Protein AF-0000000076832777 (afdb_homodimer)

Secondary structure (DSSP, 8-state):
-HHHHHHHHHHHHHHHHHHHHHHHHHHHHHHHHHH-HHHHHHHHHHHHHTTT--HHHHHHHHHHHHT-HHHHHHHHHHHHHHT-/-HHHHHHHHHHHHHHHHHHHHHHHHHHHHHHHHHH-HHHHHHHHHHHHHTTT--HHHHHHHHHHHHT-HHHHHHHHHHHHHHT-

Organism: Aegilops tauschii subsp. strangulata (NCBI:txid200361)

Foldseek 3Di:
DVVVVCCVVVVVVVVVVLVVVLVVVLVVLLVCCVVPVPVLLVVQVVVVVVVVDDCVRCVVVSVVCNVPVVSVSVVVSCVVSVVD/DVVVVCCVVVVVVVVVVLVVVLVVVLVVLLVCCVVPVVVLLVVQVVVVVVVVDDCVRCVVVSVVCNVPVVSVSVVVSCVVSVVD

InterPro domains:
  IPR008217 Ccc1 family [PF01988] (2-79)

Structure (mmCIF, N/CA/C/O backbone):
data_AF-0000000076832777-model_v1
#
loop_
_entity.id
_entity.type
_entity.pdbx_description
1 polymer 'Vacuolar iron transporter'
#
loop_
_atom_site.group_PDB
_atom_site.id
_atom_site.type_symbol
_atom_site.label_atom_id
_atom_site.label_alt_id
_atom_site.label_comp_id
_atom_site.label_asym_id
_atom_site.label_entity_id
_atom_site.label_seq_id
_atom_site.pdbx_PDB_ins_code
_atom_site.Cartn_x
_atom_site.Cartn_y
_atom_site.Cartn_z
_atom_site.occupancy
_atom_site.B_iso_or_equiv
_atom_site.auth_seq_id
_atom_site.auth_comp_id
_atom_site.auth_asym_id
_atom_site.auth_atom_id
_atom_site.pdbx_PDB_model_num
ATOM 1 N N . ALA A 1 1 ? -2.133 31.766 24.625 1 32.66 1 ALA A N 1
ATOM 2 C CA . ALA A 1 1 ? -3.51 31.281 24.562 1 32.66 1 ALA A CA 1
ATOM 3 C C . ALA A 1 1 ? -3.971 31.109 23.125 1 32.66 1 ALA A C 1
ATOM 5 O O . ALA A 1 1 ? -4.656 30.141 22.797 1 32.66 1 ALA A O 1
ATOM 6 N N . ALA A 1 2 ? -3.863 32.156 22.281 1 41.66 2 ALA A N 1
ATOM 7 C CA . ALA A 1 2 ? -4.301 32.25 20.891 1 41.66 2 ALA A CA 1
ATOM 8 C C . ALA A 1 2 ? -3.59 31.203 20.031 1 41.66 2 ALA A C 1
ATOM 10 O O . ALA A 1 2 ? -4.062 30.844 18.953 1 41.66 2 ALA A O 1
ATOM 11 N N . GLY A 1 3 ? -2.271 30.938 20.266 1 37.44 3 GLY A N 1
ATOM 12 C CA . GLY A 1 3 ? -1.382 30.078 19.5 1 37.44 3 GLY A CA 1
ATOM 13 C C . GLY A 1 3 ? -1.805 28.609 19.516 1 37.44 3 GLY A C 1
ATOM 14 O O . GLY A 1 3 ? -1.364 27.828 18.672 1 37.44 3 GLY A O 1
ATOM 15 N N . ALA A 1 4 ? -2.238 28.062 20.734 1 41.31 4 ALA A N 1
ATOM 16 C CA . ALA A 1 4 ? -2.658 26.688 20.984 1 41.31 4 ALA A CA 1
ATOM 17 C C . ALA A 1 4 ? -3.955 26.359 20.25 1 41.31 4 ALA A C 1
ATOM 19 O O . ALA A 1 4 ? -4.227 25.203 19.938 1 41.31 4 ALA A O 1
ATOM 20 N N . ILE A 1 5 ? -4.852 27.406 20.141 1 41.88 5 ILE A N 1
ATOM 21 C CA . ILE A 1 5 ? -6.148 27.156 19.531 1 41.88 5 ILE A CA 1
ATOM 22 C C . ILE A 1 5 ? -5.961 26.828 18.047 1 41.88 5 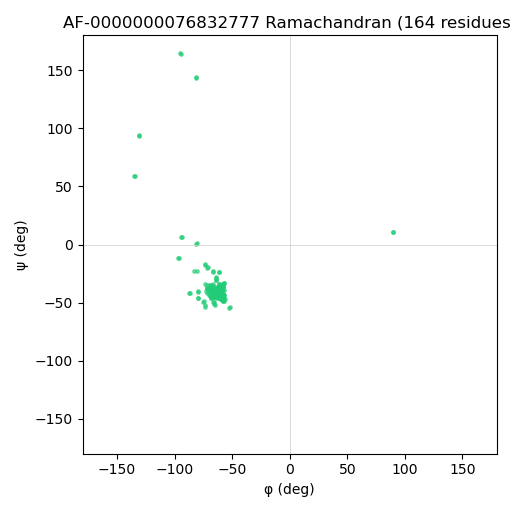ILE A C 1
ATOM 24 O O . ILE A 1 5 ? -6.641 25.953 17.5 1 41.88 5 ILE A O 1
ATOM 28 N N . SER A 1 6 ? -5.051 27.688 17.359 1 44.59 6 SER A N 1
ATOM 29 C CA . SER A 1 6 ? -4.848 27.594 15.922 1 44.59 6 SER A CA 1
ATOM 30 C C . SER A 1 6 ? -4.363 26.219 15.516 1 44.59 6 SER A C 1
ATOM 32 O O . SER A 1 6 ? -4.742 25.703 14.461 1 44.59 6 SER A O 1
ATOM 34 N N . MET A 1 7 ? -3.486 25.688 16.469 1 46.53 7 MET A N 1
ATOM 35 C CA . MET A 1 7 ? -3.018 24.344 16.125 1 46.53 7 MET A CA 1
ATOM 36 C C . MET A 1 7 ? -4.129 23.312 16.297 1 46.53 7 MET A C 1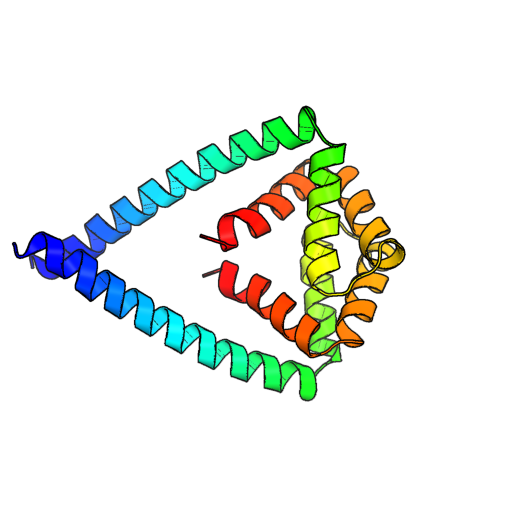
ATOM 38 O O . MET A 1 7 ? -4.281 22.406 15.469 1 46.53 7 MET A O 1
ATOM 42 N N . GLY A 1 8 ? -4.938 23.625 17.344 1 46.84 8 GLY A N 1
ATOM 43 C CA . GLY A 1 8 ? -6 22.672 17.625 1 46.84 8 GLY A CA 1
ATOM 44 C C . GLY A 1 8 ? -7.133 22.719 16.625 1 46.84 8 GLY A C 1
ATOM 45 O O . GLY A 1 8 ? -7.555 21.688 16.094 1 46.84 8 GLY A O 1
ATOM 46 N N . LEU A 1 9 ? -7.676 24.156 16.438 1 51.06 9 LEU A N 1
ATOM 47 C CA . LEU A 1 9 ? -8.766 24.281 15.484 1 51.06 9 LEU A CA 1
ATOM 48 C C . LEU A 1 9 ? -8.305 23.938 14.07 1 51.06 9 LEU A C 1
ATOM 50 O O . LEU A 1 9 ? -9.047 23.328 13.297 1 51.06 9 LEU A O 1
ATOM 54 N N . GLY A 1 10 ? -7.117 24.375 13.672 1 52.97 10 GLY A N 1
ATOM 55 C CA . GLY A 1 10 ? -6.555 24.016 12.383 1 52.97 10 GLY A CA 1
ATOM 56 C C . GLY A 1 10 ? -6.344 22.516 12.219 1 52.97 10 GLY A C 1
ATOM 57 O O . GLY A 1 10 ? -6.637 21.953 11.164 1 52.97 10 GLY A O 1
ATOM 58 N N . GLY A 1 11 ? -5.84 21.984 13.32 1 57.88 11 GLY A N 1
ATOM 59 C CA . GLY A 1 11 ? -5.707 20.531 13.328 1 57.88 11 GLY A CA 1
ATOM 60 C C . GLY A 1 11 ? -7.039 19.812 13.203 1 57.88 11 GLY A C 1
ATOM 61 O O . GLY A 1 11 ? -7.164 18.859 12.43 1 57.88 11 GLY A O 1
ATOM 62 N N . TYR A 1 12 ? -7.969 20.453 13.992 1 58.5 12 TYR A N 1
ATOM 63 C CA . TYR A 1 12 ? -9.305 19.859 13.953 1 58.5 12 TYR A CA 1
ATOM 64 C C . TYR A 1 12 ? -9.922 20 12.562 1 58.5 12 TYR A C 1
ATOM 66 O O . TYR A 1 12 ? -10.477 19.047 12.023 1 58.5 12 TYR A O 1
ATOM 74 N N . LEU A 1 13 ? -9.906 21.297 12 1 61.94 13 LEU A N 1
ATOM 75 C CA . LEU A 1 13 ? -10.453 21.531 10.664 1 61.94 13 LEU A CA 1
ATOM 76 C C . LEU A 1 13 ? -9.742 20.672 9.633 1 61.94 13 LEU A C 1
ATOM 78 O O . LEU A 1 13 ? -10.383 20.125 8.719 1 61.94 13 LEU A O 1
ATOM 82 N N . ALA A 1 14 ? -8.414 20.641 9.812 1 62.56 14 ALA A N 1
ATOM 83 C CA . ALA A 1 14 ? -7.641 19.781 8.922 1 62.56 14 ALA A CA 1
ATOM 84 C C . ALA A 1 14 ? -8.047 18.312 9.078 1 62.56 14 ALA A C 1
ATOM 86 O O . ALA A 1 14 ? -8.203 17.594 8.086 1 62.56 14 ALA A O 1
ATOM 87 N N . ALA A 1 15 ? -8.367 18 10.359 1 68.19 15 ALA A N 1
ATOM 88 C CA . ALA A 1 15 ? -8.805 16.641 10.617 1 68.19 15 ALA A CA 1
ATOM 89 C C . ALA A 1 15 ? -10.203 16.391 10.039 1 68.19 15 ALA A C 1
ATOM 91 O O . ALA A 1 15 ? -10.469 15.32 9.484 1 68.19 15 ALA A O 1
ATOM 92 N N . GLN A 1 16 ? -11.102 17.359 10.109 1 72 16 GLN A N 1
ATOM 93 C CA . GLN A 1 16 ? -12.445 17.219 9.555 1 72 16 GLN A CA 1
ATOM 94 C C . GLN A 1 16 ? -12.406 17.172 8.031 1 72 16 GLN A C 1
ATOM 96 O O . GLN A 1 16 ? -13.117 16.375 7.41 1 72 16 GLN A O 1
ATOM 101 N N . SER A 1 17 ? -11.656 18.078 7.484 1 76.56 17 SER A N 1
ATOM 102 C CA . SER A 1 17 ? -11.523 18.094 6.031 1 76.56 17 SER A CA 1
ATOM 103 C C . SER A 1 17 ? -10.953 16.781 5.512 1 76.56 17 SER A C 1
ATOM 105 O O . SER A 1 17 ? -11.414 16.25 4.5 1 76.56 17 SER A O 1
ATOM 107 N N . GLU A 1 18 ? -10.023 16.312 6.309 1 75.56 18 GLU A N 1
ATOM 108 C CA . GLU A 1 18 ? -9.422 15.031 5.93 1 75.56 18 GLU A CA 1
ATOM 109 C C . GLU A 1 18 ? -10.43 13.891 6.035 1 75.56 18 GLU A C 1
ATOM 111 O O . GLU A 1 18 ? -10.477 13.016 5.164 1 75.56 18 GLU A O 1
ATOM 116 N N . ALA A 1 19 ? -11.242 13.969 7.043 1 80.5 19 ALA A N 1
ATOM 117 C CA . ALA A 1 19 ? -12.258 12.945 7.242 1 80.5 19 ALA A CA 1
ATOM 118 C C . ALA A 1 19 ? -13.312 13 6.141 1 80.5 19 ALA A C 1
ATOM 120 O O . ALA A 1 19 ? -13.742 11.961 5.629 1 80.5 19 ALA A O 1
ATOM 121 N N . ASP A 1 20 ? -13.727 14.258 5.801 1 83.19 20 ASP A N 1
ATOM 122 C CA . ASP A 1 20 ? -14.711 14.414 4.734 1 83.19 20 ASP A CA 1
ATOM 123 C C . ASP A 1 20 ? -14.156 13.93 3.396 1 83.19 20 ASP A C 1
ATOM 125 O O . ASP A 1 20 ? -14.867 13.273 2.631 1 83.19 20 ASP A O 1
ATOM 129 N N . HIS A 1 21 ? -12.961 14.336 3.17 1 83.56 21 HIS A N 1
ATOM 130 C CA . HIS A 1 21 ? -12.305 13.891 1.945 1 83.56 21 HIS A CA 1
ATOM 131 C C . HIS A 1 21 ? -12.211 12.367 1.901 1 83.56 21 HIS A C 1
ATOM 133 O O . HIS A 1 21 ? -12.453 11.758 0.859 1 83.56 21 HIS A O 1
ATOM 139 N N . TYR A 1 22 ? -11.836 11.742 3.047 1 84 22 TYR A N 1
ATOM 140 C CA . TYR A 1 22 ? -11.711 10.297 3.135 1 84 22 TYR A CA 1
ATOM 141 C C . TYR A 1 22 ? -13.039 9.617 2.828 1 84 22 TYR A C 1
ATOM 143 O O . TYR A 1 22 ? -13.094 8.672 2.035 1 84 22 TYR A O 1
ATOM 151 N N . LYS A 1 23 ? -14.141 10.156 3.297 1 90.62 23 LYS A N 1
ATOM 152 C CA . LYS A 1 23 ? -15.469 9.586 3.09 1 90.62 23 LYS A CA 1
ATOM 153 C C . LYS A 1 23 ? -15.898 9.711 1.634 1 90.62 23 LYS A C 1
ATOM 155 O O . LYS A 1 23 ? -16.484 8.789 1.069 1 90.62 23 LYS A O 1
ATOM 160 N N . ARG A 1 24 ? -15.672 10.828 1.074 1 91 24 ARG A N 1
ATOM 161 C CA . ARG A 1 24 ? -16.031 11.039 -0.326 1 91 24 ARG A CA 1
ATOM 162 C C . ARG A 1 24 ? -15.258 10.086 -1.235 1 91 24 ARG A C 1
ATOM 164 O O . ARG A 1 24 ? -15.836 9.477 -2.139 1 91 24 ARG A O 1
ATOM 171 N N . GLU A 1 25 ? -13.938 9.969 -0.941 1 89.56 25 GLU A N 1
ATOM 172 C CA . GLU A 1 25 ? -13.102 9.078 -1.74 1 89.56 25 GLU A CA 1
ATOM 173 C C . GLU A 1 25 ? -13.531 7.625 -1.568 1 89.56 25 GLU A C 1
ATOM 175 O O . GLU A 1 25 ? -13.508 6.848 -2.525 1 89.56 25 GLU A O 1
ATOM 180 N N . MET A 1 26 ? -13.859 7.344 -0.354 1 91.88 26 MET A N 1
ATOM 181 C CA . MET A 1 26 ? -14.328 5.988 -0.091 1 91.88 26 MET A CA 1
ATOM 182 C C . MET A 1 26 ? -15.57 5.672 -0.916 1 91.88 26 MET A C 1
ATOM 184 O O . MET A 1 26 ? -15.648 4.621 -1.55 1 91.88 26 MET A O 1
ATOM 188 N N . LYS A 1 27 ? -16.516 6.582 -0.916 1 94.88 27 LYS A N 1
ATOM 189 C CA . LYS A 1 27 ? -17.734 6.383 -1.682 1 94.88 27 LYS A CA 1
ATOM 190 C C . LYS A 1 27 ? -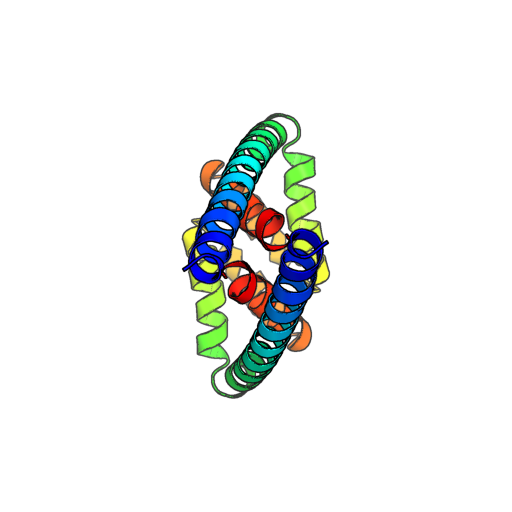17.453 6.289 -3.176 1 94.88 27 LYS A C 1
ATOM 192 O O . LYS A 1 27 ? -18 5.434 -3.869 1 94.88 27 LYS A O 1
ATOM 197 N N . ARG A 1 28 ? -16.625 7.133 -3.633 1 93.69 28 ARG A N 1
ATOM 198 C CA . ARG A 1 28 ? -16.234 7.113 -5.035 1 93.69 28 ARG A CA 1
ATOM 199 C C . ARG A 1 28 ? -15.602 5.777 -5.41 1 93.69 28 ARG A C 1
ATOM 201 O O . ARG A 1 28 ? -15.953 5.18 -6.43 1 93.69 28 ARG A O 1
ATOM 208 N N . GLU A 1 29 ? -14.664 5.293 -4.562 1 93.12 29 GLU A N 1
ATOM 209 C CA . GLU A 1 29 ? -13.977 4.031 -4.82 1 93.12 29 GLU A CA 1
ATOM 210 C C . GLU A 1 29 ? -14.945 2.854 -4.766 1 93.12 29 GLU A C 1
ATOM 212 O O . GLU A 1 29 ? -14.867 1.94 -5.59 1 93.12 29 GLU A O 1
ATOM 217 N N . GLN A 1 30 ? -15.805 2.898 -3.865 1 95.38 30 GLN A N 1
ATOM 218 C CA . GLN A 1 30 ? -16.844 1.875 -3.779 1 95.38 30 GLN A CA 1
ATOM 219 C C . GLN A 1 30 ? -17.656 1.808 -5.066 1 95.38 30 GLN A C 1
ATOM 221 O O . GLN A 1 30 ? -17.906 0.722 -5.594 1 95.38 30 GLN A O 1
ATOM 226 N N . ASP A 1 31 ? -18.078 2.918 -5.527 1 96.62 31 ASP A N 1
ATOM 227 C CA . ASP A 1 31 ? -18.859 3 -6.75 1 96.62 31 ASP A CA 1
ATOM 228 C C . ASP A 1 31 ? -18.062 2.498 -7.953 1 96.62 31 ASP A C 1
ATOM 230 O O . ASP A 1 31 ? -18.594 1.787 -8.805 1 96.62 31 ASP A O 1
ATOM 234 N N . GLU A 1 32 ? -16.766 2.848 -8.086 1 95.62 32 GLU A N 1
ATOM 235 C CA . GLU A 1 32 ? -15.922 2.449 -9.203 1 95.62 32 GLU A CA 1
ATOM 236 C C . GLU A 1 32 ? -15.664 0.946 -9.195 1 95.62 32 GLU A C 1
ATOM 238 O O . GLU A 1 32 ? -15.633 0.307 -10.25 1 95.62 32 GLU A O 1
ATOM 243 N N . ILE A 1 33 ? -15.453 0.349 -7.973 1 95.5 33 ILE A N 1
ATOM 244 C CA . ILE A 1 33 ? -15.219 -1.087 -7.863 1 95.5 33 ILE A CA 1
ATOM 245 C C . ILE A 1 33 ? -16.406 -1.85 -8.453 1 95.5 33 ILE A C 1
ATOM 247 O O . ILE A 1 33 ? -16.219 -2.895 -9.078 1 95.5 33 ILE A O 1
ATOM 251 N N . ILE A 1 34 ? -17.609 -1.339 -8.32 1 95.94 34 ILE A N 1
ATOM 252 C CA . ILE A 1 34 ? -18.828 -1.96 -8.828 1 95.94 34 ILE A CA 1
ATOM 253 C C . ILE A 1 34 ? -18.969 -1.678 -10.32 1 95.94 34 ILE A C 1
ATOM 255 O O . ILE A 1 34 ? -19.203 -2.592 -11.117 1 95.94 34 ILE A O 1
ATOM 259 N N . ALA A 1 35 ? -18.781 -0.488 -10.742 1 97 35 ALA A N 1
ATOM 260 C CA . ALA A 1 35 ? -19.109 -0.01 -12.078 1 97 35 ALA A CA 1
ATOM 261 C C . ALA A 1 35 ? -18.047 -0.422 -13.094 1 97 35 ALA A C 1
ATOM 263 O O . ALA A 1 35 ? -18.359 -0.705 -14.25 1 97 35 ALA A O 1
ATOM 264 N N . VAL A 1 36 ? -16.766 -0.347 -12.703 1 97.31 36 VAL A N 1
ATOM 265 C CA . VAL A 1 36 ? -15.656 -0.616 -13.625 1 97.31 36 VAL A CA 1
ATOM 266 C C . VAL A 1 36 ? -14.633 -1.52 -12.945 1 97.31 36 VAL A C 1
ATOM 268 O O . VAL A 1 36 ? -13.445 -1.176 -12.875 1 97.31 36 VAL A O 1
ATOM 271 N N . PRO A 1 37 ? -14.953 -2.672 -12.508 1 96.25 37 PRO A N 1
ATOM 272 C CA . PRO A 1 37 ? -14.07 -3.555 -11.742 1 96.25 37 PRO A CA 1
ATOM 273 C C . PRO A 1 37 ? -12.789 -3.904 -12.484 1 96.25 37 PRO A C 1
ATOM 275 O O . PRO A 1 37 ? -11.727 -4.031 -11.875 1 96.25 37 PRO A O 1
ATOM 278 N N . ASP A 1 38 ? -12.82 -4.043 -13.742 1 97.12 38 ASP A N 1
ATOM 279 C CA . ASP A 1 38 ? -11.625 -4.395 -14.5 1 97.12 38 ASP A CA 1
ATOM 280 C C . ASP A 1 38 ? -10.625 -3.24 -14.523 1 97.12 38 ASP A C 1
ATOM 282 O O . ASP A 1 38 ? -9.414 -3.457 -14.445 1 97.12 38 ASP A O 1
ATOM 286 N N . THR A 1 39 ? -11.148 -2.09 -14.68 1 96.75 39 THR A N 1
ATOM 287 C CA . THR A 1 39 ? -10.297 -0.907 -14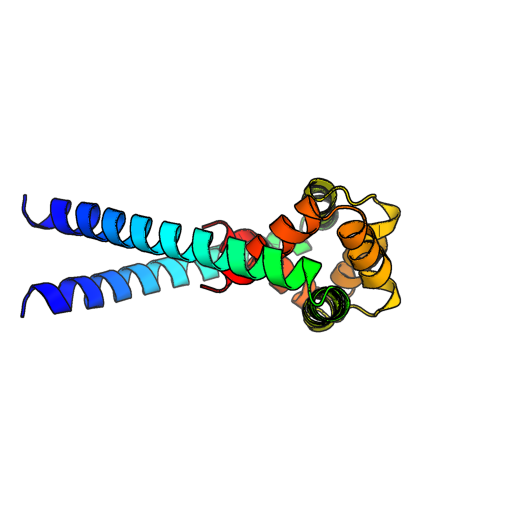.641 1 96.75 39 THR A CA 1
ATOM 288 C C . THR A 1 39 ? -9.609 -0.771 -13.289 1 96.75 39 THR A C 1
ATOM 290 O O . THR A 1 39 ? -8.406 -0.523 -13.211 1 96.75 39 THR A O 1
ATOM 293 N N . GLU A 1 40 ? -10.391 -1.011 -12.219 1 94.69 40 GLU A N 1
ATOM 294 C CA . GLU A 1 40 ? -9.828 -0.909 -10.867 1 94.69 40 GLU A CA 1
ATOM 295 C C . GLU A 1 40 ? -8.805 -2.008 -10.617 1 94.69 40 GLU A C 1
ATOM 297 O O . GLU A 1 40 ? -7.801 -1.778 -9.938 1 94.69 40 GLU A O 1
ATOM 302 N N . ALA A 1 41 ? -9.055 -3.141 -11.117 1 95.5 41 ALA A N 1
ATOM 303 C CA . ALA A 1 41 ? -8.094 -4.23 -11.008 1 95.5 41 ALA A CA 1
ATOM 304 C C . ALA A 1 41 ? -6.793 -3.891 -11.727 1 95.5 41 ALA A C 1
ATOM 306 O O . ALA A 1 41 ? -5.703 -4.172 -11.227 1 95.5 41 ALA A O 1
ATOM 307 N N . ALA A 1 42 ? -6.945 -3.312 -12.906 1 95.75 42 ALA A N 1
ATOM 308 C CA . ALA A 1 42 ? -5.773 -2.922 -13.688 1 95.75 42 ALA A CA 1
ATOM 309 C C . ALA A 1 42 ? -4.93 -1.895 -12.938 1 95.75 42 ALA A C 1
ATOM 311 O O . ALA A 1 42 ? -3.701 -1.892 -13.047 1 95.75 42 ALA A O 1
ATOM 312 N N . GLU A 1 43 ? -5.629 -1.056 -12.195 1 94 43 GLU A N 1
ATOM 313 C CA . GLU A 1 43 ? -4.906 -0.058 -11.406 1 94 43 GLU A CA 1
ATOM 314 C C . GLU A 1 43 ? -3.998 -0.719 -10.375 1 94 43 GLU A C 1
ATOM 316 O O . GLU A 1 43 ? -2.877 -0.26 -10.141 1 94 43 GLU A O 1
ATOM 321 N N . ILE A 1 44 ? -4.457 -1.719 -9.727 1 93.06 44 ILE A N 1
ATOM 322 C CA . ILE A 1 44 ? -3.637 -2.449 -8.766 1 93.06 44 ILE A CA 1
ATOM 323 C C . ILE A 1 44 ? -2.402 -3.014 -9.469 1 93.06 44 ILE A C 1
ATOM 325 O O . ILE A 1 44 ? -1.29 -2.926 -8.945 1 93.06 44 ILE A O 1
ATOM 329 N N . GLY A 1 45 ? -2.645 -3.604 -10.656 1 94.81 45 GLY A N 1
ATOM 330 C CA . GLY A 1 45 ? -1.524 -4.082 -11.445 1 94.81 45 GLY A CA 1
ATOM 331 C C . GLY A 1 45 ? -0.511 -3 -11.766 1 94.81 45 GLY A C 1
ATOM 332 O O . GLY A 1 45 ? 0.697 -3.221 -11.656 1 94.81 45 GLY A O 1
ATOM 333 N N . ASP A 1 46 ? -1.052 -1.862 -12.195 1 93.62 46 ASP A N 1
ATOM 334 C CA . ASP A 1 46 ? -0.186 -0.732 -12.516 1 93.62 46 ASP A CA 1
ATOM 335 C C . ASP A 1 46 ? 0.664 -0.331 -11.312 1 93.62 46 ASP A C 1
ATOM 337 O O . ASP A 1 46 ? 1.859 -0.066 -11.453 1 93.62 46 ASP A O 1
ATOM 341 N N . ILE A 1 47 ? 0.035 -0.248 -10.188 1 88.56 47 ILE A N 1
ATOM 342 C CA . ILE A 1 47 ? 0.726 0.102 -8.953 1 88.56 47 ILE A CA 1
ATOM 343 C C . ILE A 1 47 ? 1.842 -0.906 -8.68 1 88.56 47 ILE A C 1
ATOM 345 O O . ILE A 1 47 ? 2.988 -0.522 -8.438 1 88.56 47 ILE A O 1
ATOM 349 N N . MET A 1 48 ? 1.548 -2.152 -8.781 1 94 48 MET A N 1
ATOM 350 C CA . MET A 1 48 ? 2.508 -3.211 -8.484 1 94 48 MET A CA 1
ATOM 351 C C . MET A 1 48 ? 3.619 -3.25 -9.523 1 94 48 MET A C 1
ATOM 353 O O . MET A 1 48 ? 4.773 -3.523 -9.195 1 94 48 MET A O 1
ATOM 357 N N . ALA A 1 49 ? 3.221 -2.936 -10.773 1 95.38 49 ALA A N 1
ATOM 358 C CA . ALA A 1 49 ? 4.199 -2.91 -11.859 1 95.38 49 ALA A CA 1
ATOM 359 C C . ALA A 1 49 ? 5.246 -1.825 -11.633 1 95.38 49 ALA A C 1
ATOM 361 O O . ALA A 1 49 ? 6.402 -1.976 -12.031 1 95.38 49 ALA A O 1
ATOM 362 N N . GLU A 1 50 ? 4.891 -0.788 -11 1 91.56 50 GLU A N 1
ATOM 363 C CA . GLU A 1 50 ? 5.824 0.292 -10.688 1 91.56 50 GLU A CA 1
ATOM 364 C C . GLU A 1 50 ? 6.965 -0.2 -9.805 1 91.56 50 GLU A C 1
ATOM 366 O O . GLU A 1 50 ? 8.039 0.398 -9.781 1 91.56 50 GLU A O 1
ATOM 371 N N . TYR A 1 51 ? 6.711 -1.252 -9.109 1 92.69 51 TYR A N 1
ATOM 372 C CA . TYR A 1 51 ? 7.738 -1.819 -8.242 1 92.69 51 TYR A CA 1
ATOM 373 C C . TYR A 1 51 ? 8.508 -2.924 -8.953 1 92.69 51 TYR A C 1
ATOM 375 O O . TYR A 1 51 ? 9.234 -3.691 -8.32 1 92.69 51 TYR A O 1
ATOM 383 N N . GLY A 1 52 ? 8.227 -3.094 -10.25 1 94.94 52 GLY A N 1
ATOM 384 C CA . GLY A 1 52 ? 8.969 -4.062 -11.047 1 94.94 52 GLY A CA 1
ATOM 385 C C . GLY A 1 52 ? 8.352 -5.445 -11.031 1 94.94 52 GLY A C 1
ATOM 386 O O . GLY A 1 52 ? 8.984 -6.418 -11.453 1 94.94 52 GLY A O 1
ATOM 387 N N . LEU A 1 53 ? 7.152 -5.492 -10.5 1 96.81 53 LEU A N 1
ATOM 388 C CA . LEU A 1 53 ? 6.469 -6.781 -10.461 1 96.81 53 LEU A CA 1
ATOM 389 C C . LEU A 1 53 ? 5.809 -7.094 -11.797 1 96.81 53 LEU A C 1
ATOM 391 O O . LEU A 1 53 ? 5.316 -6.188 -12.477 1 96.81 53 LEU A O 1
ATOM 395 N N . GLU A 1 54 ? 5.848 -8.367 -12.133 1 96.94 54 GLU A N 1
ATOM 396 C CA . GLU A 1 54 ? 5.25 -8.836 -13.375 1 96.94 54 GLU A CA 1
ATOM 397 C C . GLU A 1 54 ? 3.826 -9.344 -13.148 1 96.94 54 GLU A C 1
ATOM 399 O O . GLU A 1 54 ? 3.457 -9.688 -12.023 1 96.94 54 GLU A O 1
ATOM 404 N N . PRO A 1 55 ? 3.08 -9.492 -14.203 1 97.62 55 PRO A N 1
ATOM 405 C CA . PRO A 1 55 ? 1.678 -9.898 -14.078 1 97.62 55 PRO A CA 1
ATOM 406 C C . PRO A 1 55 ? 1.51 -11.227 -13.352 1 97.62 55 PRO A C 1
ATOM 408 O O . PRO A 1 55 ? 0.578 -11.391 -12.562 1 97.62 55 PRO A O 1
ATOM 411 N N . HIS A 1 56 ? 2.391 -12.117 -13.57 1 97.31 56 HIS A N 1
ATOM 412 C CA . HIS A 1 56 ? 2.252 -13.414 -12.922 1 97.31 56 HIS A CA 1
ATOM 413 C C . HIS A 1 56 ? 2.537 -13.312 -11.43 1 97.31 56 HIS A C 1
ATOM 415 O O . HIS A 1 56 ? 2.141 -14.195 -10.656 1 97.31 56 HIS A O 1
ATOM 421 N N . GLU A 1 57 ? 3.195 -12.328 -10.984 1 97.62 57 GLU A N 1
ATOM 422 C CA . GLU A 1 57 ? 3.518 -12.141 -9.57 1 97.62 57 GLU A CA 1
ATOM 423 C C . GLU A 1 57 ? 2.391 -11.422 -8.836 1 97.62 57 GLU A C 1
ATOM 425 O O . GLU A 1 57 ? 2.07 -11.758 -7.695 1 97.62 57 GLU A O 1
ATOM 430 N N . TYR A 1 58 ? 1.825 -10.391 -9.508 1 97.44 58 TYR A N 1
ATOM 431 C CA . TYR A 1 58 ? 0.807 -9.641 -8.781 1 97.44 58 TYR A CA 1
ATOM 432 C C . TYR A 1 58 ? -0.591 -10.133 -9.141 1 97.44 58 TYR A C 1
ATOM 434 O O . TYR A 1 58 ? -1.568 -9.781 -8.477 1 97.44 58 TYR A O 1
ATOM 442 N N . GLY A 1 59 ? -0.73 -10.969 -10.195 1 97.75 59 GLY A N 1
ATOM 443 C CA . GLY A 1 59 ? -2.012 -11.5 -10.617 1 97.75 59 GLY A CA 1
ATOM 444 C C . GLY A 1 59 ? -2.791 -12.156 -9.492 1 97.75 59 GLY A C 1
ATOM 445 O O . GLY A 1 59 ? -3.953 -11.82 -9.258 1 97.75 59 GLY A O 1
ATOM 446 N N . PRO A 1 60 ? -2.178 -13.102 -8.812 1 97.88 60 PRO A N 1
ATOM 447 C CA . PRO A 1 60 ? -2.881 -13.758 -7.711 1 97.88 60 PRO A CA 1
ATOM 448 C C . PRO A 1 60 ? -3.363 -12.781 -6.648 1 97.88 60 PRO A C 1
ATOM 450 O O . PRO A 1 60 ? -4.406 -13 -6.023 1 97.88 60 PRO A O 1
ATOM 453 N N . VAL A 1 61 ? -2.664 -11.68 -6.375 1 97.25 61 VAL A N 1
ATOM 454 C CA . VAL A 1 61 ? -3.076 -10.648 -5.43 1 97.25 61 VAL A CA 1
ATOM 455 C C . VAL A 1 61 ? -4.328 -9.945 -5.949 1 97.25 61 VAL A C 1
ATOM 457 O O . VAL A 1 61 ? -5.305 -9.773 -5.211 1 97.25 61 VAL A O 1
ATOM 460 N N . VAL A 1 62 ? -4.258 -9.539 -7.211 1 97.06 62 VAL A N 1
ATOM 461 C CA . VAL A 1 62 ? -5.395 -8.859 -7.824 1 97.06 62 VAL A CA 1
ATOM 462 C C . VAL A 1 62 ? -6.629 -9.75 -7.746 1 97.06 62 VAL A C 1
ATOM 464 O O . VAL A 1 62 ? -7.707 -9.297 -7.352 1 97.06 62 VAL A O 1
ATOM 467 N N . GLU A 1 63 ? -6.449 -11.016 -8.031 1 96.81 63 GLU A N 1
ATOM 468 C CA . GLU A 1 63 ? -7.566 -11.953 -8.008 1 96.81 63 GLU A CA 1
ATOM 469 C C . GLU A 1 63 ? -8.078 -12.164 -6.582 1 96.81 63 GLU A C 1
ATOM 471 O O . GLU A 1 63 ? -9.281 -12.273 -6.359 1 96.81 63 GLU A O 1
ATOM 476 N N . GLY A 1 64 ? -7.141 -12.305 -5.668 1 96.75 64 GLY A N 1
ATOM 477 C CA . GLY A 1 64 ? -7.516 -12.43 -4.27 1 96.75 64 GLY A CA 1
ATOM 478 C C . GLY A 1 64 ? -8.344 -11.258 -3.766 1 96.75 64 GLY A C 1
ATOM 479 O O . GLY A 1 64 ? -9.328 -11.453 -3.053 1 96.75 64 GLY A O 1
ATOM 480 N N . LEU A 1 65 ? -8.023 -10.062 -4.172 1 96 65 LEU A N 1
ATOM 481 C CA . LEU A 1 65 ? -8.758 -8.867 -3.76 1 96 65 LEU A CA 1
ATOM 482 C C . LEU A 1 65 ? -10.133 -8.812 -4.418 1 96 65 LEU A C 1
ATOM 484 O O . LEU A 1 65 ? -11.109 -8.414 -3.787 1 96 65 LEU A O 1
ATOM 488 N N . ARG A 1 66 ? -10.18 -9.242 -5.637 1 96 66 ARG A N 1
ATOM 489 C CA . ARG A 1 66 ? -11.445 -9.234 -6.367 1 96 66 ARG A CA 1
ATOM 490 C C . ARG A 1 66 ? -12.453 -10.172 -5.727 1 96 66 ARG A C 1
ATOM 492 O O . ARG A 1 66 ? -13.664 -9.969 -5.832 1 96 66 ARG A O 1
ATOM 499 N N . ARG A 1 67 ? -11.906 -11.18 -5.094 1 95.5 67 ARG A N 1
ATOM 500 C CA . ARG A 1 67 ? -12.789 -12.148 -4.457 1 95.5 67 ARG A CA 1
ATOM 501 C C . ARG A 1 67 ? -13.414 -11.57 -3.189 1 95.5 67 ARG A C 1
ATOM 503 O O . ARG A 1 67 ? -14.391 -12.117 -2.67 1 95.5 67 ARG A O 1
ATOM 510 N N . ASN A 1 68 ? -12.867 -10.508 -2.637 1 95.19 68 ASN A N 1
ATOM 511 C CA . ASN A 1 68 ? -13.328 -9.852 -1.415 1 95.19 68 ASN A CA 1
ATOM 512 C C . ASN A 1 68 ? -13.461 -8.344 -1.604 1 95.19 68 ASN A C 1
ATOM 514 O O . ASN A 1 68 ? -12.516 -7.598 -1.36 1 95.19 68 ASN A O 1
ATOM 518 N N . PRO A 1 69 ? -14.656 -7.926 -1.933 1 92.94 69 PRO A N 1
ATOM 519 C CA . PRO A 1 69 ? -14.852 -6.516 -2.291 1 92.94 69 PRO A CA 1
ATOM 520 C C . PRO A 1 69 ? -14.484 -5.562 -1.158 1 92.94 69 PRO A C 1
ATOM 522 O O . PRO A 1 69 ? -13.992 -4.457 -1.41 1 92.94 69 PRO A O 1
ATOM 525 N N . GLN A 1 70 ? -14.742 -5.941 0.039 1 93.81 70 GLN A N 1
ATOM 526 C CA . GLN A 1 70 ? -14.398 -5.074 1.163 1 93.81 70 GLN A CA 1
ATOM 527 C C . GLN A 1 70 ? -12.891 -4.922 1.295 1 93.81 70 GLN A C 1
ATOM 529 O O . GLN A 1 70 ? -12.391 -3.812 1.498 1 93.81 70 GLN A O 1
ATOM 534 N N . ALA A 1 71 ? -12.211 -6.023 1.187 1 93.88 71 ALA A N 1
ATOM 535 C CA . ALA A 1 71 ? -10.75 -5.973 1.228 1 93.88 71 ALA A CA 1
ATOM 536 C C . ALA A 1 71 ? -10.195 -5.18 0.048 1 93.88 71 ALA A C 1
ATOM 538 O O . ALA A 1 71 ? -9.211 -4.449 0.191 1 93.88 71 ALA A O 1
ATOM 539 N N . TRP A 1 72 ? -10.836 -5.352 -1.046 1 94.75 72 TRP A N 1
ATOM 540 C CA . TRP A 1 72 ? -10.453 -4.602 -2.238 1 94.75 72 TRP A CA 1
ATOM 541 C C . TRP A 1 72 ? -10.57 -3.1 -1.998 1 94.75 72 TRP A C 1
ATOM 543 O O . TRP A 1 72 ? -9.633 -2.346 -2.264 1 94.75 72 TRP A O 1
ATOM 553 N N . LEU A 1 73 ? -11.688 -2.705 -1.422 1 94.62 73 LEU A N 1
ATOM 554 C CA . LEU A 1 73 ? -11.922 -1.299 -1.107 1 94.62 73 LEU A CA 1
ATOM 555 C C . LEU A 1 73 ? -10.875 -0.78 -0.131 1 94.62 73 LEU A C 1
ATOM 557 O O . LEU A 1 73 ? -10.289 0.284 -0.35 1 94.62 73 LEU A O 1
ATOM 561 N N . GLU A 1 74 ? -10.586 -1.506 0.89 1 91.19 74 GLU A N 1
ATOM 562 C CA . GLU A 1 74 ? -9.625 -1.091 1.908 1 91.19 74 GLU A CA 1
ATOM 563 C C . GLU A 1 74 ? -8.227 -0.948 1.319 1 91.19 74 GLU A C 1
ATOM 565 O O . GLU A 1 74 ? -7.496 -0.012 1.656 1 91.19 74 GLU A O 1
ATOM 570 N N . PHE A 1 75 ? -7.898 -1.882 0.424 1 90.62 75 PHE A N 1
ATOM 571 C CA . PHE A 1 75 ? -6.605 -1.814 -0.251 1 90.62 75 PHE A CA 1
ATOM 572 C C . PHE A 1 75 ? -6.488 -0.531 -1.065 1 90.62 75 PHE A C 1
ATOM 574 O O . PHE A 1 75 ? -5.492 0.186 -0.961 1 90.62 75 PHE A O 1
ATOM 581 N N . MET A 1 76 ? -7.52 -0.19 -1.815 1 91.19 76 MET A N 1
ATOM 582 C CA . MET A 1 76 ? -7.496 0.999 -2.664 1 91.19 76 MET A CA 1
ATOM 583 C C . MET A 1 76 ? -7.438 2.268 -1.819 1 91.19 76 MET A C 1
ATOM 585 O O . MET A 1 76 ? -6.785 3.242 -2.201 1 91.19 76 MET A O 1
ATOM 589 N N . MET A 1 77 ? -8.125 2.221 -0.67 1 88.44 77 MET A N 1
ATOM 590 C CA . MET A 1 77 ? -8.148 3.391 0.203 1 88.44 77 MET A CA 1
ATOM 591 C C . MET A 1 77 ? -6.77 3.633 0.818 1 88.44 77 MET A C 1
ATOM 593 O O . MET A 1 77 ? -6.367 4.781 1.015 1 88.44 77 MET A O 1
ATOM 597 N N . ARG A 1 78 ? -6.137 2.543 1.145 1 81.56 78 ARG A N 1
ATOM 598 C CA . ARG A 1 78 ? -4.793 2.68 1.704 1 81.56 78 ARG A CA 1
ATOM 599 C C . ARG A 1 78 ? -3.832 3.275 0.681 1 81.56 78 ARG A C 1
ATOM 601 O O . ARG A 1 78 ? -2.977 4.094 1.027 1 81.56 78 ARG A O 1
ATOM 608 N N . TYR A 1 79 ? -4.043 2.857 -0.534 1 77.56 79 TYR A N 1
ATOM 609 C CA . TYR A 1 79 ? -3.143 3.32 -1.583 1 77.56 79 TYR A CA 1
ATOM 610 C C . TYR A 1 79 ? -3.441 4.766 -1.961 1 77.56 79 TYR A C 1
ATOM 612 O O . TYR A 1 79 ? -2.527 5.582 -2.096 1 77.56 79 TYR A O 1
ATOM 620 N N . MET A 1 80 ? -4.723 5.059 -2.207 1 71.38 80 MET A N 1
ATOM 621 C CA . MET A 1 80 ? -5.113 6.371 -2.713 1 71.38 80 MET A CA 1
ATOM 622 C C . MET A 1 80 ? -4.973 7.434 -1.631 1 71.38 80 MET A C 1
ATOM 624 O O . MET A 1 80 ? -4.586 8.57 -1.918 1 71.38 80 MET A O 1
ATOM 628 N N . THR A 1 81 ? -5.352 7.113 -0.464 1 64.38 81 THR A N 1
ATOM 629 C CA . THR A 1 81 ? -5.324 8.148 0.565 1 64.38 81 THR A CA 1
ATOM 630 C C . THR A 1 81 ? -3.916 8.32 1.126 1 64.38 81 THR A C 1
ATOM 632 O O . THR A 1 81 ? -3.572 9.383 1.646 1 64.38 81 THR A O 1
ATOM 635 N N . SER A 1 82 ? -3.082 7.406 1.045 1 56.16 82 SER A N 1
ATOM 636 C CA . SER A 1 82 ? -1.703 7.574 1.49 1 56.16 82 SER A CA 1
ATOM 637 C C . SER A 1 82 ? -0.958 8.578 0.614 1 56.16 82 SER A C 1
ATOM 639 O O . SER A 1 82 ? 0.006 9.203 1.061 1 56.16 82 SER A O 1
ATOM 641 N N . SER A 1 83 ? -1.387 8.789 -0.588 1 50.12 83 SER A N 1
ATOM 642 C CA . SER A 1 83 ? -0.75 9.719 -1.521 1 50.12 83 SER A CA 1
ATOM 643 C C . SER A 1 83 ? -1.169 11.156 -1.243 1 50.12 83 SER A C 1
ATOM 645 O O . SER A 1 83 ? -0.606 12.094 -1.814 1 50.12 83 SER A O 1
ATOM 647 N N . TYR A 1 84 ? -1.941 11.453 -0.294 1 44.69 84 TYR A N 1
ATOM 648 C CA . TYR A 1 84 ? -2.273 12.828 0.05 1 44.69 84 TYR A CA 1
ATOM 649 C C . TYR A 1 84 ? -1.533 13.273 1.307 1 44.69 84 TYR A C 1
ATOM 651 O O . TYR A 1 84 ? -1.344 12.477 2.232 1 44.69 84 TYR A O 1
ATOM 659 N N . ALA B 1 1 ? -3.143 39.25 7.926 1 32.47 1 ALA B N 1
ATOM 660 C CA . ALA B 1 1 ? -1.713 39.094 7.664 1 32.47 1 ALA B CA 1
ATOM 661 C C . ALA B 1 1 ? -1.128 37.938 8.469 1 32.47 1 ALA B C 1
ATOM 663 O O . ALA B 1 1 ? -0.299 37.188 7.965 1 32.47 1 ALA B O 1
ATOM 664 N N . ALA B 1 2 ? -1.317 37.938 9.82 1 41.66 2 ALA B N 1
ATOM 665 C CA . ALA B 1 2 ? -0.797 36.969 10.789 1 41.66 2 ALA B CA 1
ATOM 666 C C . ALA B 1 2 ? -1.303 35.562 10.492 1 41.66 2 ALA B C 1
ATOM 668 O O . ALA B 1 2 ? -0.726 34.562 10.953 1 41.66 2 ALA B O 1
ATOM 669 N N . GLY B 1 3 ? -2.568 35.375 10.055 1 37.12 3 GLY B N 1
ATOM 670 C CA . GLY B 1 3 ? -3.285 34.125 9.82 1 37.12 3 GLY B CA 1
ATOM 671 C C . GLY B 1 3 ? -2.668 33.281 8.727 1 37.12 3 GLY B C 1
ATOM 672 O O . GLY B 1 3 ? -2.963 32.094 8.609 1 37.12 3 GLY B O 1
ATOM 673 N N . ALA B 1 4 ? -2.217 33.938 7.566 1 40.75 4 ALA B N 1
ATOM 674 C CA . ALA B 1 4 ? -1.623 33.344 6.375 1 40.75 4 ALA B CA 1
ATOM 675 C C . ALA B 1 4 ? -0.25 32.75 6.684 1 40.75 4 ALA B C 1
ATOM 677 O O . ALA B 1 4 ? 0.207 31.828 5.996 1 40.75 4 ALA B O 1
ATOM 678 N N . ILE B 1 5 ? 0.494 33.438 7.586 1 41.81 5 ILE B N 1
ATOM 679 C CA . ILE B 1 5 ? 1.849 33 7.891 1 41.81 5 ILE B CA 1
ATOM 680 C C . ILE B 1 5 ? 1.798 31.609 8.555 1 41.81 5 ILE B C 1
ATOM 682 O O . ILE B 1 5 ? 2.631 30.75 8.273 1 41.81 5 ILE B O 1
ATOM 68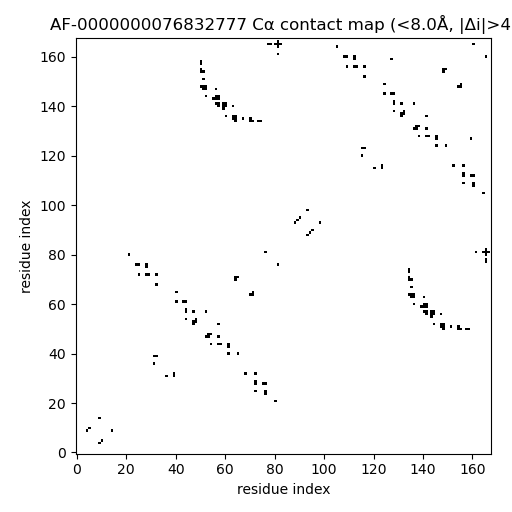6 N N . SER B 1 6 ? 0.823 31.484 9.594 1 44.78 6 SER B N 1
ATOM 687 C CA . SER B 1 6 ? 0.717 30.297 10.438 1 44.78 6 SER B CA 1
ATOM 688 C C . SER B 1 6 ? 0.464 29.047 9.594 1 44.78 6 SER B C 1
ATOM 690 O O . SER B 1 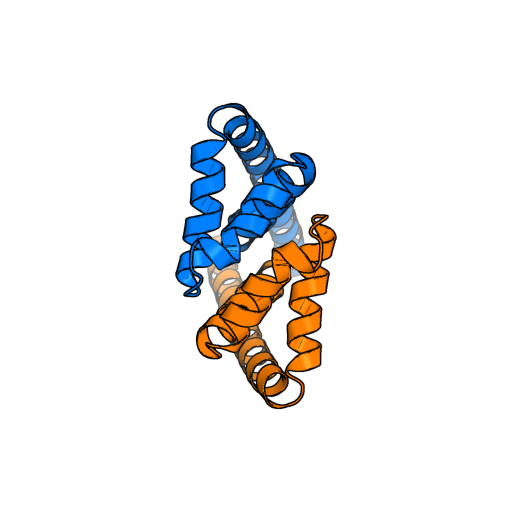6 ? 0.979 27.969 9.898 1 44.78 6 SER B O 1
ATOM 692 N N . MET B 1 7 ? -0.368 29.344 8.523 1 46.75 7 MET B N 1
ATOM 693 C CA . MET B 1 7 ? -0.613 28.156 7.688 1 46.75 7 MET B CA 1
ATOM 694 C C . MET B 1 7 ? 0.625 27.812 6.871 1 46.75 7 MET B C 1
ATOM 696 O O . MET B 1 7 ? 0.956 26.625 6.719 1 46.75 7 MET B O 1
ATOM 700 N N . GLY B 1 8 ? 1.317 28.922 6.492 1 46.88 8 GLY B N 1
ATOM 701 C CA . GLY B 1 8 ? 2.484 28.688 5.66 1 46.88 8 GLY B CA 1
ATOM 702 C C . GLY B 1 8 ? 3.658 28.109 6.43 1 46.88 8 GLY B C 1
ATOM 703 O O . GLY B 1 8 ? 4.246 27.109 6.016 1 46.88 8 GLY B O 1
ATOM 704 N N . LEU B 1 9 ? 4.031 28.969 7.66 1 51.5 9 LEU B N 1
ATOM 705 C CA . LEU B 1 9 ? 5.148 28.484 8.453 1 51.5 9 LEU B CA 1
ATOM 706 C C . LEU B 1 9 ? 4.816 27.141 9.086 1 51.5 9 LEU B C 1
ATOM 708 O O . LEU B 1 9 ? 5.672 26.25 9.172 1 51.5 9 LEU B O 1
ATOM 712 N N . GLY B 1 10 ? 3.607 26.969 9.617 1 53.34 10 GLY B N 1
ATOM 713 C CA . GLY B 1 10 ? 3.172 25.688 10.148 1 53.34 10 GLY B CA 1
ATOM 714 C C . GLY B 1 10 ? 3.17 24.578 9.109 1 53.34 10 GLY B C 1
ATOM 715 O O . GLY B 1 10 ? 3.592 23.453 9.383 1 53.34 10 GLY B O 1
ATOM 716 N N . GLY B 1 11 ? 2.688 25 7.953 1 58.03 11 GLY B N 1
ATOM 717 C CA . GLY B 1 11 ? 2.744 24.062 6.848 1 58.03 11 GLY B CA 1
ATOM 718 C C . GLY B 1 11 ? 4.16 23.688 6.461 1 58.03 11 GLY B C 1
ATOM 719 O O . GLY B 1 11 ? 4.453 22.5 6.234 1 58.03 11 GLY B O 1
ATOM 720 N N . TYR B 1 12 ? 4.949 24.812 6.477 1 58.97 12 TYR B N 1
ATOM 721 C CA . TYR B 1 12 ? 6.348 24.578 6.137 1 58.97 12 TYR B CA 1
ATOM 722 C C . TYR B 1 12 ? 7.023 23.688 7.184 1 58.97 12 TYR B C 1
ATOM 724 O O . TYR B 1 12 ? 7.727 22.734 6.84 1 58.97 12 TYR B O 1
ATOM 732 N N . LEU B 1 13 ? 6.883 24.094 8.531 1 62.47 13 LEU B N 1
ATOM 733 C CA . LEU B 1 13 ? 7.469 23.312 9.609 1 62.47 13 LEU B CA 1
ATOM 734 C C . LEU B 1 13 ? 6.938 21.875 9.594 1 62.47 13 LEU B C 1
ATOM 736 O O . LEU B 1 13 ? 7.695 20.922 9.812 1 62.47 13 LEU B O 1
ATOM 740 N N . ALA B 1 14 ? 5.621 21.828 9.367 1 62.88 14 ALA B N 1
ATOM 741 C CA . ALA B 1 14 ? 5.02 20.5 9.258 1 62.88 14 ALA B CA 1
ATOM 742 C C . ALA B 1 14 ? 5.598 19.719 8.07 1 62.88 14 ALA B C 1
ATOM 74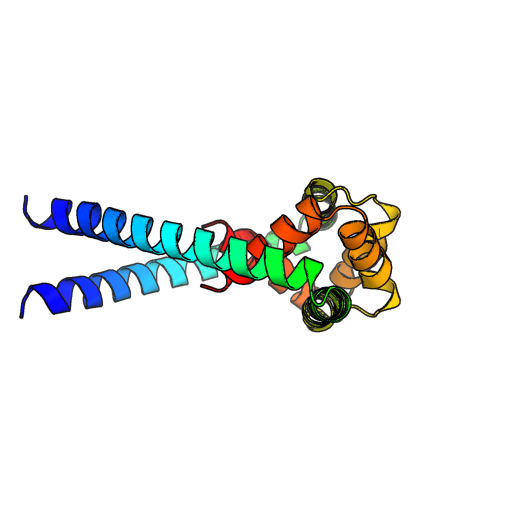4 O O . ALA B 1 14 ? 5.902 18.531 8.188 1 62.88 14 ALA B O 1
ATOM 745 N N . ALA B 1 15 ? 5.875 20.531 7.012 1 68.62 15 ALA B N 1
ATOM 746 C CA . ALA B 1 15 ? 6.465 19.891 5.832 1 68.62 15 ALA B CA 1
ATOM 747 C C . ALA B 1 15 ? 7.906 19.484 6.098 1 68.62 15 ALA B C 1
ATOM 749 O O . ALA B 1 15 ? 8.336 18.406 5.672 1 68.62 15 ALA B O 1
ATOM 750 N N . GLN B 1 16 ? 8.68 20.266 6.84 1 72.5 16 GLN B N 1
ATOM 751 C CA . GLN B 1 16 ? 10.062 19.922 7.176 1 72.5 16 GLN B CA 1
ATOM 752 C C . GLN B 1 16 ? 10.125 18.734 8.125 1 72.5 16 GLN B C 1
ATOM 754 O O . GLN B 1 16 ? 10.961 17.844 7.961 1 72.5 16 GLN B O 1
ATOM 759 N N . SER B 1 17 ? 9.305 18.797 9.117 1 76.81 17 SER B N 1
ATOM 760 C CA . SER B 1 17 ? 9.258 17.688 10.07 1 76.81 17 SER B CA 1
ATOM 761 C C . SER B 1 17 ? 8.883 16.375 9.383 1 76.81 17 SER B C 1
ATOM 763 O O . SER B 1 17 ? 9.469 15.336 9.664 1 76.81 17 SER B O 1
ATOM 765 N N . GLU B 1 18 ? 7.953 16.547 8.469 1 75.81 18 GLU B N 1
ATOM 766 C CA . GLU B 1 18 ? 7.539 15.375 7.715 1 75.81 18 GLU B CA 1
ATOM 767 C C . GLU B 1 18 ? 8.672 14.852 6.836 1 75.81 18 GLU B C 1
ATOM 769 O O . GLU B 1 18 ? 8.891 13.641 6.746 1 75.81 18 GLU B O 1
ATOM 774 N N . ALA B 1 19 ? 9.406 15.781 6.281 1 80.56 19 ALA B N 1
ATOM 775 C CA . ALA B 1 19 ? 10.539 15.406 5.43 1 80.56 19 ALA B CA 1
ATOM 776 C C . ALA B 1 19 ? 11.641 14.742 6.246 1 80.56 19 ALA B C 1
ATOM 778 O O . ALA B 1 19 ? 12.227 13.742 5.816 1 80.56 19 ALA B O 1
ATOM 779 N N . ASP B 1 20 ? 11.914 15.336 7.445 1 83.31 20 ASP B N 1
ATOM 780 C CA . ASP B 1 20 ? 12.93 14.758 8.312 1 83.31 20 ASP B CA 1
ATOM 781 C C . ASP B 1 20 ? 12.523 13.367 8.789 1 83.31 20 ASP B C 1
ATOM 783 O O . ASP B 1 20 ? 13.352 12.453 8.82 1 83.31 20 ASP B O 1
ATOM 787 N N . HIS B 1 21 ? 11.289 13.297 9.164 1 83.56 21 HIS B N 1
ATOM 788 C CA . HIS B 1 21 ? 10.773 12 9.586 1 83.56 21 HIS B CA 1
ATOM 789 C C . HIS B 1 21 ? 10.867 10.977 8.453 1 83.56 21 HIS B C 1
ATOM 791 O O . HIS B 1 21 ? 11.25 9.828 8.68 1 83.56 21 HIS B O 1
ATOM 797 N N . TYR B 1 22 ? 10.508 11.398 7.223 1 84.06 22 TYR B N 1
ATOM 798 C CA . TYR B 1 22 ? 10.562 10.523 6.059 1 84.06 22 TYR B CA 1
ATOM 799 C C . TYR B 1 22 ? 11.977 10.023 5.816 1 84.06 22 TYR B C 1
ATOM 801 O O . TYR B 1 22 ? 12.188 8.82 5.617 1 84.06 22 TYR B O 1
ATOM 809 N N . LYS B 1 23 ? 12.969 10.859 5.98 1 90.69 23 LYS B N 1
ATOM 810 C CA . LYS B 1 23 ? 14.367 10.5 5.754 1 90.69 23 LYS B CA 1
ATOM 811 C C . LYS B 1 23 ? 14.859 9.531 6.82 1 90.69 23 LYS B C 1
ATOM 813 O O . LYS B 1 23 ? 15.578 8.578 6.516 1 90.69 23 LYS B O 1
ATOM 818 N N . ARG B 1 24 ? 14.531 9.781 8.016 1 91.19 24 ARG B N 1
ATOM 819 C CA . ARG B 1 24 ? 14.938 8.898 9.102 1 91.19 24 ARG B CA 1
ATOM 820 C C . ARG B 1 24 ? 14.336 7.508 8.93 1 91.19 24 ARG B C 1
ATOM 822 O O . ARG B 1 24 ? 15.031 6.504 9.094 1 91.19 24 ARG B O 1
ATOM 829 N N . GLU B 1 25 ? 13.031 7.492 8.57 1 89.44 25 GLU B N 1
ATOM 830 C CA . GLU B 1 25 ? 12.359 6.211 8.367 1 89.44 25 GLU B CA 1
ATOM 831 C C . GLU B 1 25 ? 12.953 5.465 7.176 1 89.44 25 GLU B C 1
ATOM 833 O O . GLU B 1 25 ? 13.078 4.238 7.207 1 89.44 25 GLU B O 1
ATOM 838 N N . MET B 1 26 ? 13.242 6.246 6.203 1 91.88 26 MET B N 1
ATOM 839 C CA . MET B 1 26 ? 13.852 5.637 5.027 1 91.88 26 MET B CA 1
ATOM 840 C C . MET B 1 26 ? 15.172 4.961 5.391 1 91.88 26 MET B C 1
ATOM 842 O O . MET B 1 26 ? 15.414 3.814 5.008 1 91.88 26 MET B O 1
ATOM 846 N N . LYS B 1 27 ? 15.992 5.664 6.137 1 94.88 27 LYS B N 1
ATOM 847 C CA . LYS B 1 27 ? 17.281 5.105 6.551 1 94.88 27 LYS B CA 1
ATOM 848 C C . LYS B 1 27 ? 17.078 3.877 7.434 1 94.88 27 LYS B C 1
ATOM 850 O O . LYS B 1 27 ? 17.781 2.869 7.262 1 94.88 27 LYS B O 1
ATOM 855 N N . ARG B 1 28 ? 16.188 3.973 8.32 1 93.69 28 ARG B N 1
ATOM 856 C CA . ARG B 1 28 ? 15.883 2.846 9.195 1 93.69 28 ARG B CA 1
ATOM 857 C C . ARG B 1 28 ? 15.438 1.632 8.383 1 93.69 28 ARG B C 1
ATOM 859 O O . ARG B 1 28 ? 15.914 0.519 8.609 1 93.69 28 ARG B O 1
ATOM 866 N N . GLU B 1 29 ? 14.531 1.842 7.422 1 93.19 29 GLU B N 1
ATOM 867 C CA . GLU B 1 29 ? 14.016 0.756 6.594 1 93.19 29 GLU B CA 1
ATOM 868 C C . GLU B 1 29 ? 15.109 0.16 5.715 1 93.19 29 GLU B C 1
ATOM 870 O O . GLU B 1 29 ? 15.188 -1.06 5.555 1 93.19 29 GLU B O 1
ATOM 875 N N . GLN B 1 30 ? 15.898 0.983 5.203 1 95.31 30 GLN B N 1
ATOM 876 C CA . GLN B 1 30 ? 17.047 0.521 4.426 1 95.31 30 GLN B CA 1
ATOM 877 C C . GLN B 1 30 ? 17.938 -0.401 5.254 1 95.31 30 GLN B C 1
ATOM 879 O O . GLN B 1 30 ? 18.344 -1.467 4.785 1 95.31 30 GLN B O 1
ATOM 884 N N . ASP B 1 31 ? 18.25 0.002 6.414 1 96.56 31 ASP B N 1
ATOM 885 C CA . ASP B 1 31 ? 19.078 -0.781 7.312 1 96.56 31 ASP B CA 1
ATOM 886 C C . ASP B 1 31 ? 18.422 -2.109 7.668 1 96.56 31 ASP B C 1
ATOM 888 O O . ASP B 1 31 ? 19.078 -3.148 7.707 1 96.56 31 ASP B O 1
ATOM 892 N N . GLU B 1 32 ? 17.109 -2.133 7.949 1 95.62 32 GLU B N 1
ATOM 893 C CA . GLU B 1 32 ? 16.375 -3.34 8.336 1 95.62 32 GLU B CA 1
ATOM 894 C C . GLU B 1 32 ? 16.297 -4.324 7.172 1 95.62 32 GLU B C 1
ATOM 896 O O . GLU B 1 32 ? 16.391 -5.539 7.371 1 95.62 32 GLU B O 1
ATOM 901 N N . ILE B 1 33 ? 16.078 -3.801 5.918 1 95.56 33 ILE B N 1
ATOM 902 C CA . ILE B 1 33 ? 16.016 -4.664 4.746 1 95.56 33 ILE B CA 1
ATOM 903 C C . ILE B 1 33 ? 17.312 -5.457 4.613 1 95.56 33 ILE B C 1
ATOM 905 O O . ILE B 1 33 ? 17.297 -6.625 4.219 1 95.56 33 ILE B O 1
ATOM 909 N N . ILE B 1 34 ? 18.453 -4.887 4.977 1 95.94 34 ILE B N 1
ATOM 910 C CA . ILE B 1 34 ? 19.766 -5.527 4.906 1 95.94 34 ILE B CA 1
ATOM 911 C C . ILE B 1 34 ? 19.953 -6.461 6.098 1 95.94 34 ILE B C 1
ATOM 913 O O . ILE B 1 34 ? 20.328 -7.621 5.934 1 95.94 34 ILE B O 1
ATOM 917 N N . ALA B 1 35 ? 19.641 -6.039 7.266 1 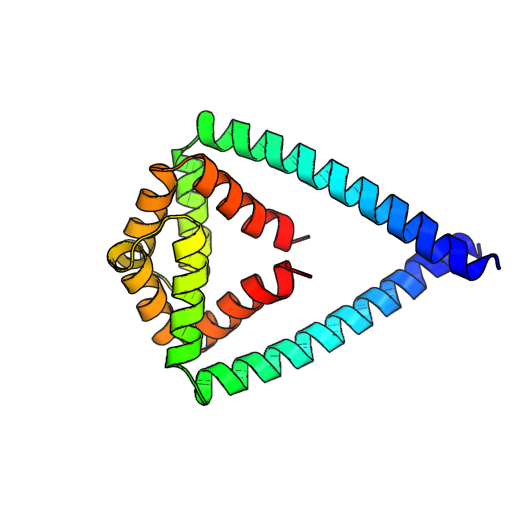96.94 35 ALA B N 1
ATOM 918 C CA . ALA B 1 35 ? 19.984 -6.707 8.516 1 96.94 35 ALA B CA 1
ATOM 919 C C . ALA B 1 35 ? 19.031 -7.867 8.805 1 96.94 35 ALA B C 1
ATOM 921 O O . ALA B 1 35 ? 19.438 -8.891 9.359 1 96.94 35 ALA B O 1
ATOM 922 N N . VAL B 1 36 ? 17.734 -7.676 8.531 1 97.31 36 VAL B N 1
ATOM 923 C CA . VAL B 1 36 ? 16.719 -8.68 8.867 1 97.31 36 VAL B CA 1
ATOM 924 C C . VAL B 1 36 ? 15.773 -8.867 7.688 1 97.31 36 VAL B C 1
ATOM 926 O O . VAL B 1 36 ? 14.555 -8.727 7.836 1 97.31 36 VAL B O 1
ATOM 929 N N . PRO B 1 37 ? 16.203 -9.234 6.551 1 96.12 37 PRO B N 1
ATOM 930 C CA . PRO B 1 37 ? 15.391 -9.32 5.336 1 96.12 37 PRO B CA 1
ATOM 931 C C . PRO B 1 37 ? 14.195 -10.266 5.484 1 96.12 37 PRO B C 1
ATOM 933 O O . PRO B 1 37 ? 13.125 -10 4.934 1 96.12 37 PRO B O 1
ATOM 936 N N . ASP B 1 38 ? 14.32 -11.297 6.188 1 97.12 38 ASP B N 1
ATOM 937 C CA . ASP B 1 38 ? 13.219 -12.242 6.348 1 97.12 38 ASP B CA 1
ATOM 938 C C . ASP B 1 38 ? 12.094 -11.633 7.188 1 97.12 38 ASP B C 1
ATOM 940 O O . ASP B 1 38 ? 10.914 -11.859 6.902 1 97.12 38 ASP B O 1
ATOM 944 N N . THR B 1 39 ? 12.484 -10.953 8.188 1 96.69 39 THR B N 1
ATOM 945 C CA . THR B 1 39 ? 11.5 -10.273 9.016 1 96.69 39 THR B CA 1
ATOM 946 C C . THR B 1 39 ? 10.727 -9.234 8.203 1 96.69 39 THR B C 1
ATOM 948 O O . THR B 1 39 ? 9.5 -9.172 8.273 1 96.69 39 THR B O 1
ATOM 951 N N . GLU B 1 40 ? 11.461 -8.484 7.367 1 94.62 40 GLU B N 1
ATOM 952 C CA . GLU B 1 40 ? 10.82 -7.465 6.539 1 94.62 40 GLU B CA 1
ATOM 953 C C . GLU B 1 40 ? 9.922 -8.094 5.484 1 94.62 40 GLU B C 1
ATOM 955 O O . GLU B 1 40 ? 8.859 -7.555 5.16 1 94.62 40 GLU B O 1
ATOM 960 N N . ALA B 1 41 ? 10.344 -9.172 4.961 1 95.5 41 ALA B N 1
ATOM 961 C CA . ALA B 1 41 ? 9.508 -9.906 4.008 1 95.5 41 ALA B CA 1
ATOM 962 C C . ALA B 1 41 ? 8.219 -10.391 4.668 1 95.5 41 ALA B C 1
ATOM 964 O O . ALA B 1 41 ? 7.145 -10.312 4.07 1 95.5 41 ALA B O 1
ATOM 965 N N . ALA B 1 42 ? 8.359 -10.891 5.887 1 95.69 42 ALA B N 1
ATOM 966 C CA . ALA B 1 42 ? 7.199 -11.367 6.625 1 95.69 42 ALA B CA 1
ATOM 967 C C . ALA B 1 42 ? 6.203 -10.242 6.871 1 95.69 42 ALA B C 1
ATOM 969 O O . ALA B 1 42 ? 4.988 -10.461 6.879 1 95.69 42 ALA B O 1
ATOM 970 N N . GLU B 1 43 ? 6.762 -9.055 7.055 1 94 43 GLU B N 1
ATOM 971 C CA . GLU B 1 43 ? 5.883 -7.906 7.262 1 94 43 GLU B CA 1
ATOM 972 C C . GLU B 1 43 ? 5.004 -7.656 6.043 1 94 43 GLU B C 1
ATOM 974 O O . GLU B 1 43 ? 3.826 -7.32 6.18 1 94 43 GLU B O 1
ATOM 979 N N . ILE B 1 44 ? 5.539 -7.746 4.891 1 93.06 44 ILE B N 1
ATOM 980 C CA . ILE B 1 44 ? 4.758 -7.586 3.67 1 93.06 44 ILE B CA 1
ATOM 981 C C . ILE B 1 44 ? 3.641 -8.625 3.629 1 93.06 44 ILE B C 1
ATOM 983 O O . ILE B 1 44 ? 2.498 -8.305 3.295 1 93.06 44 ILE B O 1
ATOM 987 N N . GLY B 1 45 ? 4.02 -9.875 3.963 1 94.81 45 GLY B N 1
ATOM 988 C CA . GLY B 1 45 ? 3.012 -10.922 4.055 1 94.81 45 GLY B CA 1
ATOM 989 C C . GLY B 1 45 ? 1.896 -10.586 5.023 1 94.81 45 GLY B C 1
ATOM 990 O O . GLY B 1 45 ? 0.718 -10.781 4.719 1 94.81 45 GLY B O 1
ATOM 991 N N . ASP B 1 46 ? 2.314 -10.117 6.199 1 93.56 46 ASP B N 1
ATOM 992 C CA . ASP B 1 46 ? 1.339 -9.734 7.215 1 93.56 46 ASP B CA 1
ATOM 993 C C . ASP B 1 46 ? 0.385 -8.664 6.688 1 93.56 46 ASP B C 1
ATOM 995 O O . ASP B 1 46 ? -0.825 -8.742 6.914 1 93.56 46 ASP B O 1
ATOM 999 N N . ILE B 1 47 ? 0.929 -7.676 6.055 1 88.69 47 ILE B N 1
ATOM 1000 C CA . ILE B 1 47 ? 0.136 -6.598 5.477 1 88.69 47 ILE B CA 1
ATOM 1001 C C . ILE B 1 47 ? -0.864 -7.168 4.473 1 88.69 47 ILE B C 1
ATOM 1003 O O . ILE B 1 47 ? -2.061 -6.879 4.547 1 88.69 47 ILE B O 1
ATOM 1007 N N . MET B 1 48 ? -0.415 -8 3.604 1 94 48 MET B N 1
ATOM 1008 C CA . MET B 1 48 ? -1.257 -8.562 2.553 1 94 48 MET B CA 1
ATOM 1009 C C . MET B 1 48 ? -2.299 -9.516 3.139 1 94 48 MET B C 1
ATOM 1011 O O . MET B 1 48 ? -3.428 -9.578 2.652 1 94 48 MET B O 1
ATOM 1015 N N . ALA B 1 49 ? -1.88 -10.219 4.207 1 95.44 49 ALA B N 1
ATOM 1016 C CA . ALA B 1 49 ? -2.791 -11.148 4.879 1 95.44 49 ALA B CA 1
ATOM 1017 C C . ALA B 1 49 ? -3.973 -10.406 5.492 1 95.44 49 ALA B C 1
ATOM 1019 O O . ALA B 1 49 ? -5.078 -10.945 5.574 1 95.44 49 ALA B O 1
ATOM 1020 N N . GLU B 1 50 ? -3.781 -9.219 5.895 1 91.56 50 GLU B N 1
ATOM 1021 C CA . GLU B 1 50 ? -4.852 -8.406 6.461 1 91.56 50 GLU B CA 1
ATOM 1022 C C . GLU B 1 50 ? -5.973 -8.188 5.449 1 91.56 50 GLU B C 1
ATOM 1024 O O . GLU B 1 50 ? -7.113 -7.91 5.828 1 91.56 50 GLU B O 1
ATOM 1029 N N . TYR B 1 51 ? -5.641 -8.297 4.215 1 92.81 51 TYR B N 1
ATOM 1030 C CA . TYR B 1 51 ? -6.641 -8.125 3.164 1 92.81 51 TYR B CA 1
ATOM 1031 C C . TYR B 1 51 ? -7.23 -9.461 2.748 1 92.81 51 TYR B C 1
ATOM 1033 O O . TYR B 1 51 ? -7.895 -9.562 1.714 1 92.81 51 TYR B O 1
ATOM 1041 N N . GLY B 1 52 ? -6.859 -10.531 3.477 1 95 52 GLY B N 1
ATOM 1042 C CA . GLY B 1 52 ? -7.434 -11.844 3.219 1 95 52 GLY B CA 1
ATOM 1043 C C . GLY B 1 52 ? -6.66 -12.641 2.191 1 95 52 GLY B C 1
ATOM 1044 O O . GLY B 1 52 ? -7.141 -13.664 1.701 1 95 52 GLY B O 1
ATOM 1045 N N . LEU B 1 53 ? -5.492 -12.133 1.874 1 96.81 53 LEU B N 1
ATOM 1046 C CA . LEU B 1 53 ? -4.664 -12.844 0.909 1 96.81 53 LEU B CA 1
ATOM 1047 C C . LEU B 1 53 ? -3.898 -13.984 1.581 1 96.81 53 LEU B C 1
ATOM 1049 O O . LEU B 1 53 ? -3.486 -13.859 2.736 1 96.81 53 LEU B O 1
ATOM 1053 N N . GLU B 1 54 ? -3.76 -15.062 0.827 1 96.94 54 GLU B N 1
ATOM 1054 C CA . GLU B 1 54 ? -3.043 -16.234 1.312 1 96.94 54 GLU B CA 1
ATOM 1055 C C . GLU B 1 54 ? -1.585 -16.219 0.859 1 96.94 54 GLU B C 1
ATOM 1057 O O . GLU B 1 54 ? -1.24 -15.539 -0.113 1 96.94 54 GLU B O 1
ATOM 1062 N N . PRO B 1 55 ? -0.774 -17.031 1.476 1 97.62 55 PRO B N 1
ATOM 1063 C CA . PRO B 1 55 ? 0.656 -17.016 1.161 1 97.62 55 PRO B CA 1
ATOM 1064 C C . PRO B 1 55 ? 0.938 -17.297 -0.313 1 97.62 55 PRO B C 1
ATOM 1066 O O . PRO B 1 55 ? 1.837 -16.703 -0.9 1 97.62 55 PRO B O 1
ATOM 1069 N N . HIS B 1 56 ? 0.187 -18.141 -0.883 1 97.25 56 HIS B N 1
ATOM 1070 C CA . HIS B 1 56 ? 0.44 -18.469 -2.281 1 97.25 56 HIS B CA 1
ATOM 1071 C C . HIS B 1 56 ? 0.066 -17.312 -3.195 1 97.25 56 HIS B C 1
ATOM 1073 O O . HIS B 1 56 ? 0.524 -17.25 -4.34 1 97.25 56 HIS B O 1
ATOM 1079 N N . GLU B 1 57 ? -0.724 -16.406 -2.766 1 97.56 57 GLU B N 1
ATOM 1080 C CA . GLU B 1 57 ? -1.14 -15.266 -3.561 1 97.56 57 GLU B CA 1
ATOM 1081 C C . GLU B 1 57 ? -0.146 -14.109 -3.43 1 97.56 57 GLU B C 1
ATOM 1083 O O . GLU B 1 57 ? 0.154 -13.43 -4.41 1 97.56 57 GLU B O 1
ATOM 1088 N N . TYR B 1 58 ? 0.317 -13.891 -2.191 1 97.44 58 TYR B N 1
ATOM 1089 C CA . TYR B 1 58 ? 1.199 -12.734 -2.035 1 97.44 58 TYR B CA 1
ATOM 1090 C C . TYR B 1 58 ? 2.662 -13.156 -2.1 1 97.44 58 TYR B C 1
ATOM 1092 O O . TYR B 1 58 ? 3.553 -12.312 -2.225 1 97.44 58 TYR B O 1
ATOM 1100 N N . GLY B 1 59 ? 2.957 -14.469 -2.047 1 97.75 59 GLY B N 1
ATOM 1101 C CA . GLY B 1 59 ? 4.316 -14.984 -2.104 1 97.75 59 GLY B CA 1
ATOM 1102 C C . GLY B 1 59 ? 5.105 -14.461 -3.289 1 97.75 59 GLY B C 1
ATOM 1103 O O . GLY B 1 59 ? 6.203 -13.922 -3.121 1 97.75 59 GLY B O 1
ATOM 1104 N N . PRO B 1 60 ? 4.574 -14.625 -4.469 1 97.88 60 PRO B N 1
ATOM 1105 C CA . PRO B 1 60 ? 5.289 -14.125 -5.648 1 97.88 60 PRO B CA 1
ATOM 1106 C C . PRO B 1 60 ? 5.594 -12.633 -5.57 1 97.88 60 PRO B C 1
ATOM 1108 O O . PRO B 1 60 ? 6.617 -12.18 -6.082 1 97.88 60 PRO B O 1
ATOM 1111 N N . VAL B 1 61 ? 4.754 -11.805 -4.953 1 97.19 61 VAL B N 1
ATOM 1112 C CA . VAL B 1 61 ? 4.988 -10.383 -4.762 1 97.19 61 VAL B CA 1
ATOM 1113 C C . VAL B 1 61 ? 6.176 -10.172 -3.824 1 97.19 61 VAL B C 1
ATOM 1115 O O . VAL B 1 61 ? 7.082 -9.391 -4.125 1 97.19 61 VAL B O 1
ATOM 1118 N N . VAL B 1 62 ? 6.121 -10.875 -2.707 1 97.06 62 VAL B N 1
ATOM 1119 C CA . VAL B 1 62 ? 7.199 -10.773 -1.73 1 97.06 62 VAL B CA 1
ATOM 1120 C C . VAL B 1 62 ? 8.531 -11.141 -2.387 1 97.06 62 VAL B C 1
ATOM 1122 O O . VAL B 1 62 ? 9.523 -10.422 -2.24 1 97.06 62 VAL B O 1
ATOM 1125 N N . GLU B 1 63 ? 8.516 -12.195 -3.166 1 96.81 63 GLU B N 1
ATOM 1126 C CA . GLU B 1 63 ? 9.734 -12.641 -3.832 1 96.81 63 GLU B CA 1
ATOM 1127 C C . GLU B 1 63 ? 10.188 -11.641 -4.891 1 96.81 63 GLU B C 1
ATOM 1129 O O . GLU B 1 63 ? 11.383 -11.398 -5.051 1 96.81 63 GLU B O 1
ATOM 1134 N N . GLY B 1 64 ? 9.234 -11.141 -5.637 1 96.75 64 GLY B N 1
ATOM 1135 C CA . GLY B 1 64 ? 9.547 -10.117 -6.621 1 96.75 64 GLY B CA 1
ATOM 1136 C C . GLY B 1 64 ? 10.195 -8.891 -6.016 1 96.75 64 GLY B C 1
ATOM 1137 O O . GLY B 1 64 ? 11.164 -8.352 -6.57 1 96.75 64 GLY B O 1
ATOM 1138 N N . LEU B 1 65 ? 9.766 -8.461 -4.859 1 96 65 LEU B N 1
ATOM 1139 C CA . LEU B 1 65 ? 10.32 -7.297 -4.18 1 96 65 LEU B CA 1
ATOM 1140 C C . LEU B 1 65 ? 11.719 -7.602 -3.639 1 96 65 LEU B C 1
ATOM 1142 O O . LEU B 1 65 ? 12.609 -6.75 -3.693 1 96 65 LEU B O 1
ATOM 1146 N N . ARG B 1 66 ? 11.875 -8.789 -3.17 1 95.94 66 ARG B N 1
ATOM 1147 C CA . ARG B 1 66 ? 13.172 -9.188 -2.619 1 95.94 66 ARG B CA 1
ATOM 1148 C C . ARG B 1 66 ? 14.25 -9.188 -3.697 1 95.94 66 ARG B C 1
ATOM 1150 O O . ARG B 1 66 ? 15.43 -8.984 -3.402 1 95.94 66 ARG B O 1
ATOM 1157 N N . ARG B 1 67 ? 13.789 -9.43 -4.902 1 95.44 67 ARG B N 1
ATOM 1158 C CA . ARG B 1 67 ? 14.75 -9.461 -6 1 95.44 67 ARG B CA 1
ATOM 1159 C C . ARG B 1 67 ? 15.219 -8.055 -6.355 1 95.44 67 ARG B C 1
ATOM 1161 O O . ARG B 1 67 ? 16.234 -7.891 -7.051 1 95.44 67 ARG B O 1
ATOM 1168 N N . ASN B 1 68 ? 14.523 -7.02 -5.938 1 95.12 68 ASN B N 1
ATOM 1169 C CA . ASN B 1 68 ? 14.828 -5.617 -6.211 1 95.12 68 ASN B CA 1
ATOM 1170 C C . ASN B 1 68 ? 14.797 -4.777 -4.938 1 95.12 68 ASN B C 1
ATOM 1172 O O . ASN B 1 68 ? 13.75 -4.219 -4.586 1 95.12 68 ASN B O 1
ATOM 1176 N N . PRO B 1 69 ? 15.945 -4.625 -4.328 1 92.81 69 PRO B N 1
ATOM 1177 C CA . PRO B 1 69 ? 15.984 -3.975 -3.014 1 92.81 69 PRO B CA 1
ATOM 1178 C C . PRO B 1 69 ? 15.445 -2.547 -3.047 1 92.81 69 PRO B C 1
ATOM 1180 O O . PRO B 1 69 ? 14.844 -2.086 -2.074 1 92.81 69 PRO B O 1
ATOM 1183 N N . GLN B 1 70 ? 15.688 -1.848 -4.098 1 93.81 70 GLN B N 1
ATOM 1184 C CA . GLN B 1 70 ? 15.188 -0.481 -4.191 1 93.81 70 GLN B CA 1
ATOM 1185 C C . GLN B 1 70 ? 13.664 -0.46 -4.246 1 93.81 70 GLN B C 1
ATOM 1187 O O . GLN B 1 70 ? 13.023 0.345 -3.564 1 93.81 70 GLN B O 1
ATOM 1192 N N . ALA B 1 71 ? 13.141 -1.323 -5.047 1 93.75 71 ALA B N 1
ATOM 1193 C CA . ALA B 1 71 ? 11.688 -1.432 -5.117 1 93.75 71 ALA B CA 1
ATOM 1194 C C . ALA B 1 71 ? 11.102 -1.884 -3.781 1 93.75 71 ALA B C 1
ATOM 1196 O O . ALA B 1 71 ? 10.039 -1.422 -3.375 1 93.75 71 ALA B O 1
ATOM 1197 N N . TRP B 1 72 ? 11.812 -2.75 -3.164 1 94.75 72 TRP B N 1
ATOM 1198 C CA . TRP B 1 72 ? 11.414 -3.219 -1.842 1 94.75 72 TRP B CA 1
ATOM 1199 C C . TRP B 1 72 ? 11.336 -2.061 -0.854 1 94.75 72 TRP B C 1
ATOM 1201 O O . TRP B 1 72 ? 10.328 -1.891 -0.164 1 94.75 72 TRP B O 1
ATOM 1211 N N . LEU B 1 73 ? 12.367 -1.239 -0.868 1 94.62 73 LEU B N 1
ATOM 1212 C CA . LEU B 1 73 ? 12.414 -0.072 0.007 1 94.62 73 LEU B CA 1
ATOM 1213 C C . LEU B 1 73 ? 11.258 0.877 -0.292 1 94.62 73 LEU B C 1
ATOM 1215 O O . LEU B 1 73 ? 10.562 1.327 0.624 1 94.62 73 LEU B O 1
ATOM 1219 N N . GLU B 1 74 ? 11.008 1.148 -1.519 1 91.12 74 GLU B N 1
ATOM 1220 C CA . GLU B 1 74 ? 9.953 2.072 -1.919 1 91.12 74 GLU B CA 1
ATOM 1221 C C . GLU B 1 74 ? 8.578 1.552 -1.506 1 91.12 74 GLU B C 1
ATOM 1223 O O . GLU B 1 74 ? 7.723 2.322 -1.055 1 91.12 74 GLU B O 1
ATOM 1228 N N . PHE B 1 75 ? 8.398 0.238 -1.644 1 90.56 75 PHE B N 1
ATOM 1229 C CA . PHE B 1 75 ? 7.152 -0.385 -1.223 1 90.56 75 PHE B CA 1
ATOM 1230 C C . PHE B 1 75 ? 6.926 -0.192 0.272 1 90.56 75 PHE B C 1
ATOM 1232 O O . PHE B 1 75 ? 5.848 0.227 0.694 1 90.56 75 PHE B O 1
ATOM 1239 N N . MET B 1 76 ? 7.949 -0.417 1.068 1 91.19 76 MET B N 1
ATOM 1240 C CA . MET B 1 76 ? 7.836 -0.299 2.52 1 91.19 76 MET B CA 1
ATOM 1241 C C . MET B 1 76 ? 7.57 1.146 2.928 1 91.19 76 MET B C 1
ATOM 1243 O O . MET B 1 76 ? 6.828 1.402 3.875 1 91.19 76 MET B O 1
ATOM 1247 N N . MET B 1 77 ? 8.195 2.068 2.189 1 88.31 77 MET B N 1
ATOM 1248 C CA . MET B 1 77 ? 8.031 3.482 2.512 1 88.31 77 MET B CA 1
ATOM 1249 C C . MET B 1 77 ? 6.602 3.938 2.219 1 88.31 77 MET B C 1
ATOM 1251 O O . MET B 1 77 ? 6.055 4.777 2.938 1 88.31 77 MET B O 1
ATOM 1255 N N . ARG B 1 78 ? 6.086 3.422 1.146 1 81.38 78 ARG B N 1
ATOM 1256 C CA . ARG B 1 78 ? 4.707 3.771 0.813 1 81.38 78 ARG B CA 1
ATOM 1257 C C . ARG B 1 78 ? 3.742 3.262 1.877 1 81.38 78 ARG B C 1
ATOM 1259 O O . ARG B 1 78 ? 2.773 3.941 2.221 1 81.38 78 ARG B O 1
ATOM 1266 N N . TYR B 1 79 ? 4.062 2.092 2.355 1 77.31 79 TYR B N 1
ATOM 1267 C CA . TYR B 1 79 ? 3.174 1.483 3.34 1 77.31 79 TYR B CA 1
ATOM 1268 C C . TYR B 1 79 ? 3.32 2.158 4.699 1 77.31 79 TYR B C 1
ATOM 1270 O O . TYR B 1 79 ? 2.324 2.457 5.359 1 77.31 79 TYR B O 1
ATOM 1278 N N . MET B 1 80 ? 4.555 2.326 5.145 1 71.19 80 MET B N 1
ATOM 1279 C CA . MET B 1 80 ? 4.812 2.824 6.492 1 71.19 80 MET B CA 1
ATOM 1280 C C . MET B 1 80 ? 4.484 4.309 6.594 1 71.19 80 MET B C 1
ATOM 1282 O O . MET B 1 80 ? 3.996 4.773 7.625 1 71.19 80 MET B O 1
ATOM 1286 N N . THR B 1 81 ? 4.816 5.035 5.598 1 64.88 81 THR B N 1
ATOM 1287 C CA . THR B 1 81 ? 4.605 6.473 5.715 1 64.88 81 THR B CA 1
ATOM 1288 C C . THR B 1 81 ? 3.162 6.84 5.383 1 64.88 81 THR B C 1
ATOM 1290 O O . THR B 1 81 ? 2.66 7.871 5.828 1 64.88 81 THR B O 1
ATOM 1293 N N . SER B 1 82 ? 2.455 6.105 4.691 1 56.44 82 SER B N 1
ATOM 1294 C CA . SER B 1 82 ? 1.047 6.387 4.438 1 56.44 82 SER B CA 1
ATOM 1295 C C . SER B 1 82 ? 0.223 6.277 5.715 1 56.44 82 SER B C 1
ATOM 1297 O O . SER B 1 82 ? -0.848 6.883 5.824 1 56.44 82 SER B O 1
ATOM 1299 N N . SER B 1 83 ? 0.672 5.551 6.707 1 49.91 83 SER B N 1
ATOM 1300 C CA . SER B 1 83 ? -0.032 5.371 7.973 1 49.91 83 SER B CA 1
ATOM 1301 C C . SER B 1 83 ? 0.196 6.555 8.906 1 49.91 83 SER B C 1
ATOM 1303 O O . SER B 1 83 ? -0.461 6.668 9.945 1 49.91 83 SER B O 1
ATOM 1305 N N . TYR B 1 84 ? 0.9 7.531 8.57 1 43.78 84 TYR B N 1
ATOM 1306 C CA . TYR B 1 84 ? 1.053 8.711 9.422 1 43.78 84 TYR B CA 1
ATOM 1307 C C . TYR B 1 84 ? 0.225 9.875 8.891 1 43.78 84 TYR B C 1
ATOM 1309 O O . TYR B 1 84 ? 0.102 10.055 7.676 1 43.78 84 TYR B O 1
#

Solvent-accessible surface area (backbone atoms only — not comparable to full-atom values): 8972 Å² total; per-residue (Å²): 119,74,72,64,46,52,54,48,52,48,46,44,51,51,45,49,50,48,50,51,51,50,51,53,50,48,53,52,50,53,52,41,51,70,76,41,43,67,61,54,46,49,48,53,50,53,58,46,36,75,46,71,40,48,67,85,24,46,42,45,40,50,53,47,25,67,75,33,62,68,36,35,49,52,51,50,48,54,56,61,55,33,74,104,118,76,72,64,46,52,55,48,53,47,45,44,50,51,48,48,52,49,50,52,50,49,51,52,50,48,52,50,49,54,52,41,49,70,75,39,42,66,61,54,47,48,49,54,49,53,58,46,36,74,46,72,40,49,68,84,26,46,42,46,40,51,52,48,25,66,75,32,63,66,36,34,49,52,53,52,48,53,57,62,55,33,75,104

Nearest PDB structures (foldseek):
  6iu9-assembly4_H  TM=9.665E-01  e=3.707E-06  Eucalyptus grandis
  6iu9-assembly4_I  TM=9.484E-01  e=3.946E-06  Eucalyptus grandis
  6iu5-assembly3_F  TM=9.642E-01  e=8.364E-06  Eucalyptus grandis
  6iu6-assembly1_B  TM=9.924E-01  e=1.469E-05  Eucalyptus grandis
  6iu4-assembly1_A  TM=8.512E-01  e=1.982E-06  Eucalyptus grandis

Radius of gyration: 18.73 Å; Cα contacts (8 Å, |Δi|>4): 115; chains: 2; bounding box: 39×58×39 Å

Sequence (168 aa):
AAGAISMGLGGYLAAQSEADHYKREMKREQDEIIAVPDTEAAEIGDIMAEYGLEPHEYGPVVEGLRRNPQAWLEFMMRYMTSSYAAGAISMGLGGYLAAQSEADHYKREMKREQDEIIAVPDTEAAEIGDIMAEYGLEPHEYGPVVEGLRRNPQAWLEFMMRYMTSSY

pLDDT: mean 82.81, std 18.88, range [32.47, 97.88]